Protein AF-A0A6A7KWJ6-F1 (afdb_monomer_lite)

pLDDT: mean 96.02, std 4.75, range [62.0, 98.75]

Sequence (116 aa):
MSKSGCANASILVDALHFSRSGGLPSDIAGVDASLFRYAQICDAAAVIPSEPGDLIREARTGRRLPGEGALPLRDLVAALPAAIPLAIEAPVRATADLPPLERAQRAYRSMRALLG

Structure (mmCIF, N/CA/C/O backbone):
data_AF-A0A6A7KWJ6-F1
#
_entry.id   AF-A0A6A7KWJ6-F1
#
loop_
_atom_site.group_PDB
_atom_site.id
_atom_site.type_symbol
_atom_site.label_atom_id
_atom_site.label_alt_id
_atom_site.label_comp_id
_atom_site.label_asym_id
_atom_site.label_entity_id
_atom_site.label_seq_id
_atom_site.pdbx_PDB_ins_code
_atom_site.Cartn_x
_atom_site.Cartn_y
_atom_site.Cartn_z
_atom_site.occupancy
_atom_site.B_iso_or_equiv
_atom_site.auth_seq_id
_atom_site.auth_comp_id
_atom_site.auth_asym_id
_atom_site.auth_atom_id
_atom_site.pdbx_PDB_model_num
ATOM 1 N N . MET A 1 1 ? -2.303 9.651 17.902 1.00 62.00 1 MET A N 1
ATOM 2 C CA . MET A 1 1 ? -3.724 10.042 17.822 1.00 62.00 1 MET A CA 1
ATOM 3 C C . MET A 1 1 ? -4.318 10.382 19.173 1.00 62.00 1 MET A C 1
ATOM 5 O O . MET A 1 1 ? -4.647 11.540 19.380 1.00 62.00 1 MET A O 1
ATOM 9 N N . SER A 1 2 ? -4.345 9.448 20.128 1.00 70.50 2 SER A N 1
ATOM 10 C CA . SER A 1 2 ? -4.742 9.757 21.514 1.00 70.50 2 SER A CA 1
ATOM 11 C C . SER A 1 2 ? -3.931 10.912 22.122 1.00 70.50 2 SER A C 1
ATOM 13 O O . SER A 1 2 ? -4.497 11.809 22.728 1.00 70.50 2 SER A O 1
ATOM 15 N N . LYS A 1 3 ? -2.613 10.949 21.871 1.00 85.88 3 LYS A N 1
ATOM 16 C CA . LYS A 1 3 ? -1.737 12.047 22.318 1.00 85.88 3 LYS A CA 1
ATOM 17 C C . LYS A 1 3 ? -1.909 13.361 21.550 1.00 85.88 3 LYS A C 1
ATOM 19 O O . LYS A 1 3 ? -1.610 14.408 22.103 1.00 85.88 3 LYS A O 1
ATOM 24 N N . SER A 1 4 ? -2.333 13.318 20.283 1.00 89.25 4 SER A N 1
ATOM 25 C CA . SER A 1 4 ? -2.489 14.538 19.478 1.00 89.25 4 SER A CA 1
ATOM 26 C C . SER A 1 4 ? -3.813 15.250 19.754 1.00 89.25 4 SER A C 1
ATOM 28 O O . SER A 1 4 ? -3.921 16.430 19.457 1.00 89.25 4 SER A O 1
ATOM 30 N N . GLY A 1 5 ? -4.837 14.551 20.264 1.00 86.69 5 GLY A N 1
ATOM 31 C CA . GLY A 1 5 ? -6.166 15.118 20.547 1.00 86.69 5 GLY A CA 1
ATOM 32 C C . GLY A 1 5 ? -6.990 15.502 19.308 1.00 86.69 5 GLY A C 1
ATOM 33 O O . GLY A 1 5 ? -8.175 15.798 19.419 1.00 86.69 5 GLY A O 1
ATOM 34 N N . CYS A 1 6 ? -6.392 15.482 18.115 1.00 90.62 6 CYS A N 1
ATOM 35 C CA . CYS A 1 6 ? -7.062 15.814 16.863 1.00 90.62 6 CYS A CA 1
ATOM 36 C C . CYS A 1 6 ? -8.036 14.709 16.425 1.00 90.62 6 CYS A C 1
ATOM 38 O O . CYS A 1 6 ? -7.610 13.619 16.038 1.00 90.62 6 CYS A O 1
ATOM 40 N N . ALA A 1 7 ? -9.332 15.028 16.405 1.00 90.12 7 ALA A N 1
ATOM 41 C CA . ALA A 1 7 ? -10.398 14.122 15.964 1.00 90.12 7 ALA A CA 1
ATOM 42 C C . ALA A 1 7 ? -10.316 13.736 14.471 1.00 90.12 7 ALA A C 1
ATOM 44 O O . ALA A 1 7 ? -10.942 12.770 14.049 1.00 90.12 7 ALA A O 1
ATOM 45 N N . ASN A 1 8 ? -9.550 14.479 13.666 1.00 92.00 8 ASN A N 1
ATOM 46 C CA . ASN A 1 8 ? -9.379 14.250 12.229 1.00 92.00 8 ASN A CA 1
ATOM 47 C C . ASN A 1 8 ? -8.083 13.511 11.858 1.00 92.00 8 ASN A C 1
ATOM 49 O O . ASN A 1 8 ? -7.827 13.324 10.670 1.00 92.00 8 ASN A O 1
ATOM 53 N N . ALA A 1 9 ? -7.244 13.122 12.822 1.00 94.25 9 ALA A N 1
ATOM 54 C CA . ALA A 1 9 ? -6.114 12.266 12.487 1.00 94.25 9 ALA A CA 1
ATOM 55 C C . ALA A 1 9 ? -6.619 10.856 12.116 1.00 94.25 9 ALA A C 1
ATOM 57 O O . ALA A 1 9 ? -7.744 10.463 12.426 1.00 94.25 9 ALA A O 1
ATOM 58 N N . SER A 1 10 ? -5.824 10.109 11.362 1.00 94.94 10 SER A N 1
ATOM 59 C CA . SER A 1 10 ? -6.169 8.763 10.903 1.00 94.94 10 SER A CA 1
ATOM 60 C C . SER A 1 10 ? -4.893 7.994 10.580 1.00 94.94 10 SER A C 1
ATOM 62 O O . SER A 1 10 ? -3.806 8.574 10.531 1.00 94.94 10 SER A O 1
ATOM 64 N N . ILE A 1 11 ? -5.031 6.691 10.370 1.00 95.12 11 ILE A N 1
ATOM 65 C CA . ILE A 1 11 ? -3.957 5.784 9.990 1.00 95.12 11 ILE A CA 1
ATOM 66 C C . ILE A 1 11 ? -4.153 5.381 8.532 1.00 95.12 11 ILE A C 1
ATOM 68 O O . ILE A 1 11 ? -5.248 5.020 8.091 1.00 95.12 11 ILE A O 1
ATOM 72 N N . LEU A 1 12 ? -3.046 5.433 7.806 1.00 97.25 12 LEU A N 1
ATOM 73 C CA . LEU A 1 12 ? -2.880 4.798 6.518 1.00 97.25 12 LEU A CA 1
ATOM 74 C C . LEU A 1 12 ? -1.919 3.627 6.687 1.00 97.25 12 LEU A C 1
ATOM 76 O O . LEU A 1 12 ? -0.851 3.787 7.275 1.00 97.25 12 LEU A O 1
ATOM 80 N N . VAL A 1 13 ? -2.297 2.474 6.147 1.00 98.25 13 VAL A N 1
ATOM 81 C CA . VAL A 1 13 ? -1.419 1.307 6.077 1.00 98.25 13 VAL A CA 1
ATOM 82 C C . VAL A 1 13 ? -0.857 1.210 4.665 1.00 98.25 13 VAL A C 1
ATOM 84 O O . VAL A 1 13 ? -1.591 0.913 3.727 1.00 98.25 13 VAL A O 1
ATOM 87 N N . ASP A 1 14 ? 0.440 1.464 4.521 1.00 98.62 14 ASP A N 1
ATOM 88 C CA . ASP A 1 14 ? 1.217 1.139 3.322 1.00 98.62 14 ASP A CA 1
ATOM 89 C C . ASP A 1 14 ? 1.848 -0.244 3.519 1.00 98.62 14 ASP A C 1
ATOM 91 O O . ASP A 1 14 ? 2.564 -0.465 4.497 1.00 98.62 14 ASP A O 1
ATOM 95 N N . ALA A 1 15 ? 1.576 -1.179 2.607 1.00 98.62 15 ALA A N 1
ATOM 96 C CA . ALA A 1 15 ? 2.010 -2.570 2.728 1.00 98.62 15 ALA A CA 1
ATOM 97 C C . ALA A 1 15 ? 3.539 -2.732 2.814 1.00 98.62 15 ALA A C 1
ATOM 99 O O . ALA A 1 15 ? 4.025 -3.576 3.573 1.00 98.62 15 ALA A O 1
ATOM 100 N N . LEU A 1 16 ? 4.305 -1.924 2.072 1.00 98.62 16 LEU A N 1
ATOM 101 C CA . LEU A 1 16 ? 5.761 -1.954 2.146 1.00 98.62 16 LEU A CA 1
ATOM 102 C C . LEU A 1 16 ? 6.216 -1.418 3.498 1.00 98.62 16 LEU A C 1
ATOM 104 O O . LEU A 1 16 ? 6.932 -2.110 4.217 1.00 98.62 16 LEU A O 1
ATOM 108 N N . HIS A 1 17 ? 5.811 -0.199 3.852 1.00 98.25 17 HIS A N 1
ATOM 109 C CA . HIS A 1 17 ? 6.277 0.437 5.081 1.00 98.25 17 HIS A CA 1
ATOM 110 C C . HIS A 1 17 ? 5.883 -0.361 6.322 1.00 98.25 17 HIS A C 1
ATOM 112 O O . HIS A 1 17 ? 6.712 -0.522 7.213 1.00 98.25 17 HIS A O 1
ATOM 118 N N . PHE A 1 18 ? 4.678 -0.931 6.334 1.00 98.19 18 PHE A N 1
ATOM 119 C CA . PHE A 1 18 ? 4.209 -1.802 7.402 1.00 98.19 18 PHE A CA 1
ATOM 120 C C . PHE A 1 18 ? 5.085 -3.052 7.554 1.00 98.19 18 PHE A C 1
ATOM 122 O O . PHE A 1 18 ? 5.541 -3.353 8.655 1.00 98.19 18 PHE A O 1
ATOM 129 N N . SER A 1 19 ? 5.417 -3.733 6.450 1.00 98.00 19 SER A N 1
ATOM 130 C CA . SER A 1 19 ? 6.329 -4.884 6.490 1.00 98.00 19 SER A CA 1
ATOM 131 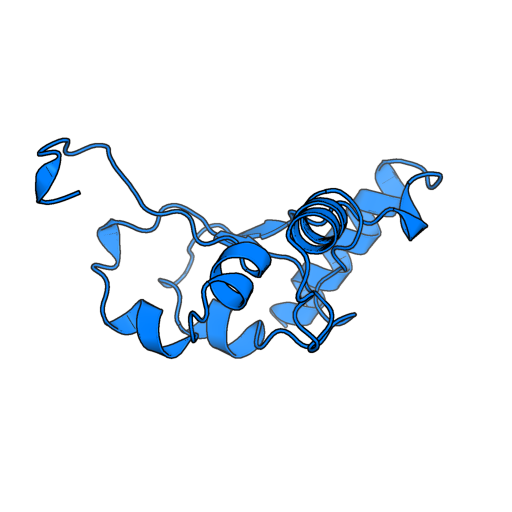C C . SER A 1 19 ? 7.740 -4.489 6.939 1.00 98.00 19 SER A C 1
ATOM 133 O O . SER A 1 19 ? 8.342 -5.172 7.766 1.00 98.00 19 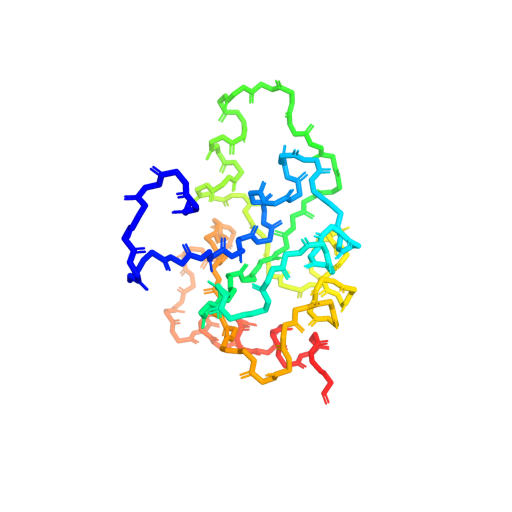SER A O 1
ATOM 135 N N . ARG A 1 20 ? 8.285 -3.382 6.419 1.00 97.25 20 ARG A N 1
ATOM 136 C CA . ARG A 1 20 ? 9.656 -2.940 6.730 1.00 97.25 20 ARG A CA 1
ATOM 137 C C . ARG A 1 20 ? 9.811 -2.379 8.140 1.00 97.25 20 ARG A C 1
ATOM 139 O O . ARG A 1 20 ? 10.923 -2.394 8.657 1.00 97.25 20 ARG A O 1
ATOM 146 N N . SER A 1 21 ? 8.725 -1.962 8.791 1.00 95.94 21 SER A N 1
ATOM 147 C CA . SER A 1 21 ? 8.721 -1.656 10.225 1.00 95.94 21 SER A CA 1
ATOM 148 C C . SER A 1 21 ? 8.562 -2.891 11.121 1.00 95.94 21 SER A C 1
ATOM 150 O O . SER A 1 21 ? 8.490 -2.735 12.336 1.00 95.94 21 SER A O 1
ATOM 152 N N . GLY A 1 22 ? 8.485 -4.100 10.550 1.00 96.19 22 GLY A N 1
ATOM 153 C CA . GLY A 1 22 ? 8.269 -5.347 11.292 1.00 96.19 22 GLY A CA 1
ATOM 154 C C . GLY A 1 22 ? 6.807 -5.625 11.649 1.00 96.19 22 GLY A C 1
ATOM 155 O O . GLY A 1 22 ? 6.550 -6.488 12.482 1.00 96.19 22 GLY A O 1
ATOM 156 N N . GLY A 1 23 ? 5.863 -4.901 11.042 1.00 96.75 23 GLY A N 1
ATOM 157 C CA . GLY A 1 23 ? 4.436 -5.103 11.258 1.00 96.75 23 GLY A CA 1
ATOM 158 C C . GLY A 1 23 ? 3.949 -6.423 10.666 1.00 96.75 23 GLY A C 1
ATOM 159 O O . GLY A 1 23 ? 4.371 -6.841 9.583 1.00 96.75 23 GLY A O 1
ATOM 160 N N . LEU A 1 24 ? 3.034 -7.064 11.380 1.00 97.44 24 LEU A N 1
ATOM 161 C CA . LEU A 1 24 ? 2.365 -8.296 10.989 1.00 97.44 24 LEU A CA 1
ATOM 162 C C . LEU A 1 24 ? 0.880 -8.015 10.741 1.00 97.44 24 LEU A C 1
ATOM 164 O O . LEU A 1 24 ? 0.293 -7.204 11.453 1.00 97.44 24 LEU A O 1
ATOM 168 N N . PRO A 1 25 ? 0.212 -8.704 9.796 1.00 97.88 25 PRO A N 1
ATOM 169 C CA . PRO A 1 25 ? -1.233 -8.555 9.594 1.00 97.88 25 PRO A CA 1
ATOM 170 C C . PRO A 1 25 ? -2.065 -8.651 10.884 1.00 97.88 25 PRO A C 1
ATOM 172 O O . PRO A 1 25 ? -3.041 -7.923 11.044 1.00 97.88 25 PRO A O 1
ATOM 175 N N . SER A 1 26 ? -1.642 -9.484 11.841 1.00 97.56 26 SER A N 1
ATOM 176 C CA . SER A 1 26 ? -2.273 -9.616 13.161 1.00 97.56 26 SER A CA 1
ATOM 177 C C . SER A 1 26 ? -2.284 -8.328 13.987 1.00 97.56 26 SER A C 1
ATOM 179 O O . SER A 1 26 ? -3.183 -8.146 14.806 1.00 97.56 26 SER A O 1
ATOM 181 N N . ASP A 1 27 ? -1.330 -7.421 13.775 1.00 97.44 27 ASP A N 1
ATOM 182 C CA . ASP A 1 27 ? -1.211 -6.184 14.555 1.00 97.44 27 ASP A CA 1
ATOM 183 C C . ASP A 1 27 ? -2.343 -5.196 14.238 1.00 97.44 27 ASP A C 1
ATOM 185 O O . ASP A 1 27 ? -2.670 -4.340 15.060 1.00 97.44 27 ASP A O 1
ATOM 189 N N . ILE A 1 28 ? -2.993 -5.339 13.074 1.00 97.25 28 ILE A N 1
ATOM 190 C CA . ILE A 1 28 ? -4.137 -4.509 12.675 1.00 97.25 28 ILE A CA 1
ATOM 191 C C . ILE A 1 28 ? -5.311 -4.681 13.647 1.00 97.25 28 ILE A C 1
ATOM 193 O O . ILE A 1 28 ? -5.975 -3.701 13.981 1.00 97.25 28 ILE A O 1
ATOM 197 N N . ALA A 1 29 ? -5.528 -5.896 14.165 1.00 92.94 29 ALA A N 1
ATOM 198 C CA . ALA A 1 29 ? -6.625 -6.193 15.087 1.00 92.94 29 ALA A CA 1
ATOM 199 C C . ALA A 1 29 ? -6.508 -5.456 16.437 1.00 92.94 29 ALA A C 1
ATOM 201 O O . ALA A 1 29 ? -7.500 -5.316 17.150 1.00 92.94 29 ALA A O 1
ATOM 202 N N . GLY A 1 30 ? -5.310 -4.980 16.793 1.00 93.75 30 GLY A N 1
ATOM 203 C CA . GLY A 1 30 ? -5.068 -4.206 18.013 1.00 93.75 30 GLY A CA 1
ATOM 204 C C . GLY A 1 30 ? -5.389 -2.713 17.892 1.00 93.75 30 GLY A C 1
ATOM 205 O O . GLY A 1 30 ? -5.238 -1.977 18.868 1.00 93.75 30 GLY A O 1
ATOM 206 N N . VAL A 1 31 ? -5.799 -2.242 16.712 1.00 94.38 31 VAL A N 1
ATOM 207 C CA . VAL A 1 31 ? -6.035 -0.825 16.420 1.00 94.38 31 VAL A CA 1
ATOM 208 C C . VAL A 1 31 ? -7.527 -0.570 16.223 1.00 94.38 31 VAL A C 1
ATOM 210 O O . VAL A 1 31 ? -8.231 -1.360 15.601 1.00 94.38 31 VAL A O 1
ATOM 213 N N . ASP A 1 32 ? -8.013 0.566 16.728 1.00 93.62 32 ASP A N 1
ATOM 214 C CA . ASP A 1 32 ? -9.389 1.009 16.493 1.00 93.62 32 ASP A CA 1
ATOM 215 C C . ASP A 1 32 ? -9.665 1.136 14.986 1.00 93.62 32 ASP A C 1
ATOM 217 O O . ASP A 1 32 ? -9.053 1.947 14.284 1.00 93.62 32 ASP A O 1
ATOM 221 N N . ALA A 1 33 ? -10.622 0.336 14.510 1.00 94.81 33 ALA A N 1
ATOM 222 C CA . ALA A 1 33 ? -11.001 0.246 13.108 1.00 94.81 33 ALA A CA 1
ATOM 223 C C . ALA A 1 33 ? -11.410 1.603 12.505 1.00 94.81 33 ALA A C 1
ATOM 225 O O . ALA A 1 33 ? -11.202 1.833 11.314 1.00 94.81 33 ALA A O 1
ATOM 226 N N . SER A 1 34 ? -11.955 2.516 13.319 1.00 93.06 34 SER A N 1
ATOM 227 C CA . SER A 1 34 ? -12.392 3.847 12.878 1.00 93.06 34 SER A CA 1
ATOM 228 C C . SER A 1 34 ? -11.242 4.764 12.449 1.00 93.06 34 SER A C 1
ATOM 230 O O . SER A 1 34 ? -11.467 5.764 11.758 1.00 93.06 34 SER A O 1
ATOM 232 N N . LEU A 1 35 ? -10.005 4.422 12.826 1.00 95.12 35 LEU A N 1
ATOM 233 C CA . LEU A 1 35 ? -8.817 5.185 12.465 1.00 95.12 35 LEU A CA 1
ATOM 234 C C . LEU A 1 35 ? -8.342 4.898 11.044 1.00 95.12 35 LEU A C 1
ATOM 236 O O . LEU A 1 35 ? -7.629 5.727 10.479 1.00 95.12 35 LEU A O 1
ATOM 240 N N . PHE A 1 36 ? -8.707 3.763 10.451 1.00 96.62 36 PHE A N 1
ATOM 241 C CA . PHE A 1 36 ? -8.264 3.418 9.105 1.00 96.62 36 PHE A CA 1
ATOM 242 C C . PHE A 1 36 ? -9.160 4.070 8.052 1.00 96.62 36 PHE A C 1
ATOM 244 O O . PHE A 1 36 ? -10.380 3.914 8.061 1.00 96.62 36 PHE A O 1
ATOM 251 N N . ARG A 1 37 ? -8.549 4.802 7.114 1.00 95.88 37 ARG A N 1
ATOM 252 C CA . ARG A 1 37 ? -9.286 5.493 6.036 1.00 95.88 37 ARG A CA 1
ATOM 253 C C . ARG A 1 37 ? -9.111 4.849 4.675 1.00 95.88 37 ARG A C 1
ATOM 255 O O . ARG A 1 37 ? -10.067 4.788 3.913 1.00 95.88 37 ARG A O 1
ATOM 262 N N . TYR A 1 38 ? -7.898 4.404 4.377 1.00 97.75 38 TYR A N 1
ATOM 263 C CA . TYR A 1 38 ? -7.567 3.613 3.201 1.00 97.75 38 TYR A CA 1
ATOM 264 C C . TYR A 1 38 ? -6.235 2.895 3.429 1.00 97.75 38 TYR A C 1
ATOM 266 O O . TYR A 1 38 ? -5.489 3.235 4.354 1.00 97.75 38 TYR A O 1
ATOM 274 N N . ALA A 1 39 ? -5.942 1.914 2.582 1.00 98.44 39 ALA A N 1
ATOM 275 C CA . ALA A 1 39 ? -4.653 1.237 2.565 1.00 98.44 39 ALA A CA 1
ATOM 276 C C . ALA A 1 39 ? -4.003 1.330 1.183 1.00 98.44 39 ALA A C 1
ATOM 278 O O . ALA A 1 39 ? -4.685 1.319 0.155 1.00 98.44 39 ALA A O 1
ATOM 279 N N . GLN A 1 40 ? -2.677 1.422 1.172 1.00 98.69 40 GLN A N 1
ATOM 280 C CA . GLN A 1 40 ? -1.845 1.411 -0.022 1.00 98.69 40 GLN A CA 1
ATOM 281 C C . GLN A 1 40 ? -1.227 0.027 -0.185 1.00 98.69 40 GLN A C 1
ATOM 283 O O . GLN A 1 40 ? -0.488 -0.459 0.672 1.00 98.69 40 GLN A O 1
ATOM 288 N N . ILE A 1 41 ? -1.559 -0.620 -1.295 1.00 98.75 41 ILE A N 1
ATOM 289 C CA . ILE A 1 41 ? -1.157 -1.986 -1.586 1.00 98.75 41 ILE A CA 1
ATOM 290 C C . ILE A 1 41 ? -0.098 -1.980 -2.682 1.00 98.75 41 ILE A C 1
ATOM 292 O O . ILE A 1 41 ? -0.254 -1.398 -3.760 1.00 98.75 41 ILE A O 1
ATOM 296 N N . CYS A 1 42 ? 0.970 -2.700 -2.395 1.00 98.69 42 CYS A N 1
ATOM 297 C CA . CYS A 1 42 ? 2.012 -3.119 -3.310 1.00 98.69 42 CYS A CA 1
ATOM 298 C C . CYS A 1 42 ? 2.512 -4.483 -2.851 1.00 98.69 42 CYS A C 1
ATOM 300 O O . CYS A 1 42 ? 2.067 -4.997 -1.829 1.00 98.69 42 CYS A O 1
ATOM 302 N N . ASP A 1 43 ? 3.487 -5.027 -3.557 1.00 98.62 43 ASP A N 1
ATOM 303 C CA . ASP A 1 43 ? 4.254 -6.174 -3.097 1.00 98.62 43 ASP A CA 1
ATOM 304 C C . ASP A 1 43 ? 5.748 -5.833 -3.072 1.00 98.62 43 ASP A C 1
ATOM 306 O O . ASP A 1 43 ? 6.177 -4.788 -3.575 1.00 98.62 43 ASP A O 1
ATOM 310 N N . ALA A 1 44 ? 6.552 -6.697 -2.469 1.00 98.38 44 ALA A N 1
ATOM 311 C CA . ALA A 1 44 ? 7.987 -6.500 -2.327 1.00 98.38 44 ALA A CA 1
ATOM 312 C C . ALA A 1 44 ? 8.715 -7.837 -2.156 1.00 98.38 44 ALA A C 1
ATOM 314 O O . ALA A 1 44 ? 8.098 -8.883 -1.960 1.00 98.38 44 ALA A O 1
ATOM 315 N N . ALA A 1 45 ? 10.046 -7.820 -2.236 1.00 97.25 45 ALA A N 1
ATOM 316 C CA . ALA A 1 45 ? 10.835 -9.010 -1.931 1.00 97.25 45 ALA A CA 1
ATOM 317 C C . ALA A 1 45 ? 10.664 -9.415 -0.453 1.00 97.25 45 ALA A C 1
ATOM 319 O O . ALA A 1 45 ? 10.413 -8.571 0.403 1.00 97.25 45 ALA A O 1
ATOM 320 N N . ALA A 1 46 ? 10.831 -10.699 -0.133 1.00 96.75 46 ALA A N 1
ATOM 321 C CA . ALA A 1 46 ? 10.794 -11.154 1.262 1.00 96.75 46 ALA A CA 1
ATOM 322 C C . ALA A 1 46 ? 11.997 -10.625 2.063 1.00 96.75 46 ALA A C 1
ATOM 324 O O . ALA A 1 46 ? 11.881 -10.301 3.241 1.00 96.75 46 ALA A O 1
ATOM 325 N N . VAL A 1 47 ? 13.155 -10.527 1.402 1.00 96.31 47 VAL A N 1
ATOM 326 C CA . VAL A 1 47 ? 14.390 -10.019 2.002 1.00 96.31 47 VAL A CA 1
ATOM 327 C C . VAL A 1 47 ? 14.256 -8.521 2.242 1.00 96.31 47 VAL A C 1
ATOM 329 O O . VAL A 1 47 ? 14.044 -7.754 1.304 1.00 96.31 47 VAL A O 1
ATOM 332 N N . ILE A 1 48 ? 14.411 -8.121 3.501 1.00 96.12 48 ILE A N 1
ATOM 333 C CA . ILE A 1 48 ? 14.453 -6.721 3.916 1.00 96.12 48 ILE A CA 1
ATOM 334 C C . ILE A 1 48 ? 15.870 -6.188 3.664 1.00 96.12 48 ILE A C 1
ATOM 336 O O . ILE A 1 48 ? 16.825 -6.781 4.173 1.00 96.12 48 ILE A O 1
ATOM 340 N N . PRO A 1 49 ? 16.039 -5.094 2.900 1.00 96.19 49 PRO A N 1
ATOM 341 C CA . PRO A 1 49 ? 17.343 -4.459 2.755 1.00 96.19 49 PRO A CA 1
ATOM 342 C C . PRO A 1 49 ? 17.908 -3.992 4.104 1.00 96.19 49 PRO A C 1
ATOM 344 O O . PRO A 1 49 ? 17.185 -3.405 4.907 1.00 96.19 49 PRO A O 1
ATOM 347 N N . SER A 1 50 ? 19.201 -4.227 4.345 1.00 94.31 50 SER A N 1
ATOM 348 C CA . SER A 1 50 ? 19.874 -3.837 5.594 1.00 94.31 50 SER A CA 1
ATOM 349 C C . SER A 1 50 ? 20.320 -2.375 5.612 1.00 94.31 50 SER A C 1
ATOM 351 O O . SER A 1 50 ? 20.414 -1.775 6.680 1.00 94.31 50 SER A O 1
ATOM 353 N N . GLU A 1 51 ? 20.579 -1.794 4.438 1.00 96.81 51 GLU A N 1
ATOM 354 C CA . GLU A 1 51 ? 21.099 -0.435 4.313 1.00 96.81 51 GLU A CA 1
ATOM 355 C C . GLU A 1 51 ? 19.977 0.591 4.085 1.00 96.81 51 GLU A C 1
ATOM 357 O O . GLU A 1 51 ? 19.118 0.388 3.216 1.00 96.81 51 GLU A O 1
ATOM 362 N N . PRO A 1 52 ? 20.004 1.754 4.767 1.00 95.62 52 PRO A N 1
ATOM 363 C CA . PRO A 1 52 ? 18.999 2.804 4.587 1.00 95.62 52 PRO A CA 1
ATOM 364 C C . PRO A 1 52 ? 18.828 3.256 3.130 1.00 95.62 52 PRO A C 1
ATOM 366 O O . PRO A 1 52 ? 17.711 3.513 2.678 1.00 95.62 52 PRO A O 1
ATOM 369 N N . GLY A 1 53 ? 19.926 3.324 2.371 1.00 97.88 53 GLY A N 1
ATOM 370 C CA . GLY A 1 53 ? 19.889 3.692 0.955 1.00 97.88 53 GLY A CA 1
ATOM 371 C C . GLY A 1 53 ? 19.094 2.702 0.102 1.00 97.88 53 GLY A C 1
ATOM 372 O O . GLY A 1 53 ? 18.356 3.109 -0.798 1.00 97.88 53 GLY A O 1
ATOM 373 N N . ASP A 1 54 ? 19.179 1.411 0.420 1.00 97.31 54 ASP A N 1
ATOM 374 C CA . ASP A 1 54 ? 18.446 0.375 -0.299 1.00 97.31 54 ASP A CA 1
ATOM 375 C C . ASP A 1 54 ? 16.971 0.321 0.093 1.00 97.31 54 ASP A C 1
ATOM 377 O O . ASP A 1 54 ? 16.133 0.118 -0.784 1.00 97.31 54 ASP A O 1
ATOM 381 N N . LEU A 1 55 ? 16.630 0.606 1.354 1.00 97.06 55 LEU A N 1
ATOM 382 C CA . LEU A 1 55 ? 15.236 0.793 1.776 1.00 97.06 55 LEU A CA 1
ATOM 383 C C . LEU A 1 55 ? 14.576 1.950 1.013 1.00 97.06 55 LEU A C 1
ATOM 385 O O . LEU A 1 55 ? 13.466 1.815 0.496 1.00 97.06 55 LEU A O 1
ATOM 389 N N . ILE A 1 56 ? 15.281 3.078 0.875 1.00 97.38 56 ILE A N 1
ATOM 390 C CA . ILE A 1 56 ? 14.800 4.231 0.098 1.00 97.38 56 ILE A CA 1
ATOM 391 C C . ILE A 1 56 ? 14.631 3.852 -1.379 1.00 97.38 56 ILE A C 1
ATOM 393 O O . ILE A 1 56 ? 13.635 4.224 -2.010 1.00 97.38 56 ILE A O 1
ATOM 397 N N . ARG A 1 57 ? 15.588 3.112 -1.949 1.00 97.69 57 ARG A N 1
ATOM 398 C CA . ARG A 1 57 ? 15.524 2.647 -3.340 1.00 97.69 57 ARG A CA 1
ATOM 399 C C . ARG A 1 57 ? 14.349 1.693 -3.566 1.00 97.69 57 ARG A C 1
ATOM 401 O O . ARG A 1 57 ? 13.624 1.865 -4.551 1.00 97.69 57 ARG A O 1
ATOM 408 N N . GLU A 1 58 ? 14.130 0.741 -2.660 1.00 98.00 58 GLU A N 1
ATOM 409 C CA . GLU A 1 58 ? 12.986 -0.176 -2.680 1.00 98.00 58 GLU A CA 1
ATOM 410 C C . GLU A 1 58 ? 11.672 0.612 -2.649 1.00 98.00 58 GLU A C 1
ATOM 412 O O . GLU A 1 58 ? 10.860 0.484 -3.568 1.00 98.00 58 GLU A O 1
ATOM 417 N N . ALA A 1 59 ? 11.513 1.521 -1.683 1.00 97.44 59 ALA A N 1
ATOM 418 C CA . ALA A 1 59 ? 10.295 2.309 -1.521 1.00 97.44 59 ALA A CA 1
ATOM 419 C C . ALA A 1 59 ? 9.944 3.163 -2.742 1.00 97.44 59 ALA A C 1
ATOM 421 O O . ALA A 1 59 ? 8.769 3.280 -3.089 1.00 97.44 59 ALA A O 1
ATOM 422 N N . ARG A 1 60 ? 10.953 3.734 -3.409 1.00 97.25 60 ARG A N 1
ATOM 423 C CA . ARG A 1 60 ? 10.757 4.671 -4.525 1.00 97.25 60 ARG A CA 1
ATOM 424 C C . ARG A 1 60 ? 10.691 4.017 -5.896 1.00 97.25 60 ARG A C 1
ATOM 426 O O . ARG A 1 60 ? 10.193 4.648 -6.822 1.00 97.25 60 ARG A O 1
ATOM 433 N N . THR A 1 61 ? 11.273 2.831 -6.068 1.00 97.31 61 THR A N 1
ATOM 434 C CA . THR A 1 61 ? 11.466 2.237 -7.406 1.00 97.31 61 THR A CA 1
ATOM 435 C C . THR A 1 61 ? 11.443 0.711 -7.451 1.00 97.31 61 THR A C 1
ATOM 437 O O . THR A 1 61 ? 11.309 0.146 -8.539 1.00 97.31 61 THR A O 1
ATOM 440 N N . GLY A 1 62 ? 11.614 0.048 -6.305 1.00 96.88 62 GLY A N 1
ATOM 441 C CA . GLY A 1 62 ? 11.772 -1.403 -6.201 1.00 96.88 62 GLY A CA 1
ATOM 442 C C . GLY A 1 62 ? 10.526 -2.147 -5.727 1.00 96.88 62 GLY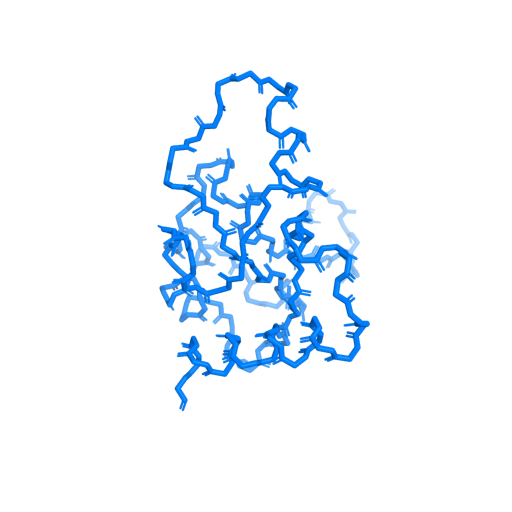 A C 1
ATOM 443 O O . GLY A 1 62 ? 10.605 -3.358 -5.520 1.00 96.88 62 GLY A O 1
ATOM 444 N N . ARG A 1 63 ? 9.387 -1.459 -5.564 1.00 98.31 63 ARG A N 1
A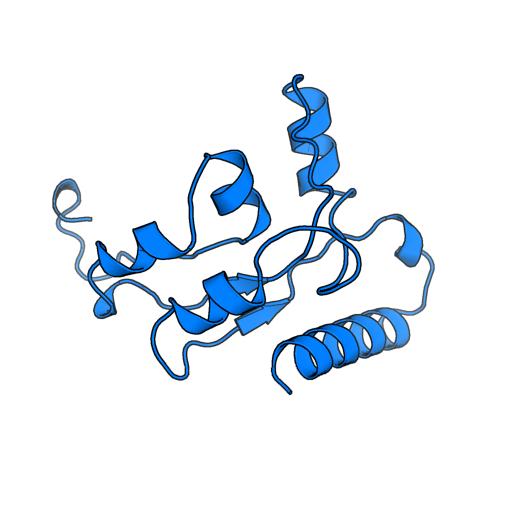TOM 445 C CA . ARG A 1 63 ? 8.107 -2.119 -5.284 1.00 98.31 63 ARG A CA 1
ATOM 446 C C . ARG A 1 63 ? 7.709 -3.014 -6.457 1.00 98.31 63 ARG A C 1
ATOM 448 O O . ARG A 1 63 ? 8.168 -2.838 -7.588 1.00 98.31 63 ARG A O 1
ATOM 455 N N . ARG A 1 64 ? 6.818 -3.957 -6.185 1.00 98.44 64 ARG A N 1
ATOM 456 C CA . ARG A 1 64 ? 6.238 -4.879 -7.162 1.00 98.44 64 ARG A CA 1
ATOM 457 C C . ARG A 1 64 ? 4.720 -4.764 -7.155 1.00 98.44 64 ARG A C 1
ATOM 459 O O . ARG A 1 64 ? 4.138 -4.181 -6.234 1.00 98.44 64 ARG A O 1
ATOM 466 N N . LEU A 1 65 ? 4.074 -5.290 -8.191 1.00 98.44 65 LEU A N 1
ATOM 467 C CA . LEU A 1 65 ? 2.620 -5.399 -8.183 1.00 98.44 65 LEU A CA 1
ATOM 468 C C . LEU A 1 65 ? 2.180 -6.538 -7.243 1.00 98.44 65 LEU A C 1
ATOM 470 O O . LEU A 1 65 ? 2.943 -7.483 -7.046 1.00 98.44 65 LEU A O 1
ATOM 474 N N . PRO A 1 66 ? 0.961 -6.474 -6.674 1.00 98.62 66 PRO A N 1
ATOM 475 C CA . PRO A 1 66 ? 0.393 -7.568 -5.888 1.00 98.62 66 PRO A CA 1
ATOM 476 C C . PRO A 1 66 ? 0.565 -8.940 -6.552 1.00 98.62 66 PRO A C 1
ATOM 478 O O . PRO A 1 66 ? 0.156 -9.125 -7.699 1.00 98.62 66 PRO A O 1
ATOM 481 N N . GLY A 1 67 ? 1.161 -9.893 -5.830 1.00 98.06 67 GLY A N 1
ATOM 482 C CA . GLY A 1 67 ? 1.395 -11.259 -6.309 1.00 98.06 67 GLY A CA 1
ATOM 483 C C . GLY A 1 67 ? 2.722 -11.465 -7.045 1.00 98.06 67 GLY A C 1
ATOM 484 O O . GLY A 1 67 ? 3.046 -12.595 -7.395 1.00 98.06 67 GLY A O 1
ATOM 485 N N . GLU A 1 68 ? 3.507 -10.409 -7.266 1.00 98.06 68 GLU A N 1
ATOM 486 C CA . GLU A 1 68 ? 4.860 -10.501 -7.834 1.00 98.06 68 GLU A CA 1
ATOM 487 C C . GLU A 1 68 ? 5.956 -10.482 -6.750 1.00 98.06 68 GLU A C 1
ATOM 489 O O . GLU A 1 68 ? 7.152 -10.533 -7.062 1.00 98.06 68 GLU A O 1
ATOM 494 N N . GLY A 1 69 ? 5.585 -10.374 -5.474 1.00 97.75 69 GLY A N 1
ATOM 495 C CA . GLY A 1 69 ? 6.500 -10.388 -4.338 1.00 97.75 69 GLY A CA 1
ATOM 496 C C . GLY A 1 69 ? 6.177 -11.494 -3.337 1.00 97.75 69 GLY A C 1
ATOM 497 O O . GLY A 1 69 ? 5.810 -12.604 -3.715 1.00 97.75 69 GLY A O 1
ATOM 498 N N . ALA A 1 70 ? 6.424 -11.210 -2.063 1.00 98.19 70 ALA A N 1
ATOM 499 C CA . ALA A 1 70 ? 6.319 -12.168 -0.969 1.00 98.19 70 ALA A CA 1
ATOM 500 C C . ALA A 1 70 ? 5.637 -11.586 0.279 1.00 98.19 70 ALA A C 1
ATOM 502 O O . ALA A 1 70 ? 5.700 -12.197 1.346 1.00 98.19 70 ALA A O 1
ATOM 503 N N . LEU A 1 71 ? 5.019 -10.403 0.185 1.00 98.56 71 LEU A N 1
ATOM 504 C CA . LEU A 1 71 ? 4.286 -9.840 1.316 1.00 98.56 71 LEU A CA 1
ATOM 505 C C . LEU A 1 71 ? 2.996 -10.646 1.570 1.00 98.56 71 LEU A C 1
ATOM 507 O O . LEU A 1 71 ? 2.359 -11.099 0.614 1.00 98.56 71 LEU A O 1
ATOM 511 N N . PRO A 1 72 ? 2.553 -10.800 2.833 1.00 98.00 72 PRO A N 1
ATOM 512 C CA . PRO A 1 72 ? 1.331 -11.531 3.179 1.00 98.00 72 PRO A CA 1
ATOM 513 C C . PRO A 1 72 ? 0.075 -10.690 2.881 1.00 98.00 72 PRO A C 1
ATOM 515 O O . PRO A 1 72 ? -0.695 -10.334 3.770 1.00 98.00 72 PRO A O 1
ATOM 518 N N . LEU A 1 73 ? -0.125 -10.311 1.615 1.00 98.50 73 LEU A N 1
ATOM 519 C CA . LEU A 1 73 ? -1.132 -9.320 1.220 1.00 98.50 73 LEU A CA 1
ATOM 520 C C . LEU A 1 73 ? -2.568 -9.793 1.433 1.00 98.50 73 LEU A C 1
ATOM 522 O O . LEU A 1 73 ? -3.423 -8.978 1.764 1.00 98.50 73 LEU A O 1
ATOM 526 N N . ARG A 1 74 ? -2.845 -11.090 1.254 1.00 97.88 74 ARG A N 1
ATOM 527 C CA . ARG A 1 74 ? -4.182 -11.649 1.514 1.00 97.88 74 ARG A CA 1
ATOM 528 C C . ARG A 1 74 ? -4.546 -11.518 2.989 1.00 97.88 74 ARG A C 1
ATOM 530 O O . ARG A 1 74 ? -5.630 -11.034 3.296 1.00 97.88 74 ARG A O 1
ATOM 537 N N . ASP A 1 75 ? -3.613 -11.865 3.871 1.00 98.19 75 ASP A N 1
ATOM 538 C CA . ASP A 1 75 ? -3.801 -11.755 5.317 1.00 98.19 75 ASP A CA 1
ATOM 539 C C . ASP A 1 75 ? -3.907 -10.289 5.746 1.00 98.19 75 ASP A C 1
ATOM 541 O O . ASP A 1 75 ? -4.774 -9.943 6.543 1.00 98.19 75 ASP A O 1
ATOM 545 N N . LEU A 1 76 ? -3.081 -9.404 5.170 1.00 98.25 76 LEU A N 1
ATOM 546 C CA . LEU A 1 76 ? -3.160 -7.965 5.426 1.00 98.25 76 LEU A CA 1
ATOM 547 C C . LEU A 1 76 ? -4.526 -7.396 5.028 1.00 98.25 76 LEU A C 1
ATOM 549 O O . LEU A 1 76 ? -5.155 -6.709 5.825 1.00 98.25 76 LEU A O 1
ATOM 553 N N . VAL A 1 77 ? -5.004 -7.694 3.815 1.00 97.75 77 VAL A N 1
ATOM 554 C CA . VAL A 1 77 ? -6.314 -7.225 3.340 1.00 97.75 77 VAL A CA 1
ATOM 555 C C . VAL A 1 77 ? -7.450 -7.792 4.190 1.00 97.75 77 VAL A C 1
ATOM 557 O O . VAL A 1 77 ? -8.384 -7.058 4.498 1.00 97.75 77 VAL A O 1
ATOM 560 N N . ALA A 1 78 ? -7.367 -9.058 4.602 1.00 97.12 78 ALA A N 1
ATOM 561 C CA . ALA A 1 78 ? -8.371 -9.681 5.463 1.00 97.12 78 ALA A CA 1
ATOM 562 C C . ALA A 1 78 ? -8.400 -9.092 6.885 1.00 97.12 78 ALA A C 1
ATOM 564 O O . ALA A 1 78 ? -9.452 -9.096 7.520 1.00 97.12 78 ALA A O 1
ATOM 565 N N . ALA A 1 79 ? -7.265 -8.593 7.384 1.00 97.69 79 ALA A N 1
ATOM 566 C CA . ALA A 1 79 ? -7.166 -7.980 8.706 1.00 97.69 79 ALA A CA 1
ATOM 567 C C . ALA A 1 79 ? -7.657 -6.521 8.742 1.00 97.69 79 ALA A C 1
ATOM 569 O O . ALA A 1 79 ? -8.027 -6.023 9.805 1.00 97.69 79 ALA A O 1
ATOM 570 N N . LEU A 1 80 ? -7.657 -5.824 7.601 1.00 97.75 80 LEU A N 1
ATOM 571 C CA . LEU A 1 80 ? -8.161 -4.455 7.498 1.00 97.75 80 LEU A CA 1
ATOM 572 C C . LEU A 1 80 ? -9.695 -4.389 7.657 1.00 97.75 80 LEU A C 1
ATOM 574 O O . LEU A 1 80 ? -10.392 -5.373 7.400 1.00 97.75 80 LEU A O 1
ATOM 578 N N . PRO A 1 81 ? -10.258 -3.219 8.028 1.00 97.00 81 PRO A N 1
ATOM 579 C CA . PRO A 1 81 ? -11.705 -3.051 8.098 1.00 97.00 81 PRO A CA 1
ATOM 580 C C . PRO A 1 81 ? -12.409 -3.412 6.787 1.00 97.00 81 PRO A C 1
ATOM 582 O O . PRO A 1 81 ? -11.954 -3.065 5.694 1.00 97.00 81 PRO A O 1
ATOM 585 N N . ALA A 1 82 ? -13.562 -4.071 6.904 1.00 94.56 82 ALA A N 1
ATOM 586 C CA . ALA A 1 82 ? -14.362 -4.460 5.752 1.00 94.56 82 ALA A CA 1
ATOM 587 C C . ALA A 1 82 ? -14.711 -3.244 4.874 1.00 94.56 82 ALA A C 1
ATOM 589 O O . ALA A 1 82 ? -15.078 -2.183 5.377 1.00 94.56 82 ALA A O 1
ATOM 590 N N . ALA A 1 83 ? -14.616 -3.423 3.553 1.00 90.94 83 ALA A N 1
ATOM 591 C CA . ALA A 1 83 ? -14.888 -2.397 2.541 1.00 90.94 83 ALA A CA 1
ATOM 592 C C . ALA A 1 83 ? -14.016 -1.125 2.623 1.00 90.94 83 ALA A C 1
ATOM 594 O O . ALA A 1 83 ? -14.351 -0.117 1.994 1.00 90.94 83 ALA A O 1
ATOM 595 N N . ILE A 1 84 ? -12.885 -1.157 3.340 1.00 96.81 84 ILE A N 1
ATOM 596 C CA . ILE A 1 84 ? -11.913 -0.064 3.286 1.00 96.81 84 ILE A CA 1
ATOM 597 C C . ILE A 1 84 ? -11.441 0.161 1.833 1.00 96.81 84 ILE A C 1
ATOM 599 O O . ILE A 1 84 ? -11.165 -0.806 1.116 1.00 96.81 84 ILE A O 1
ATOM 603 N N . PRO A 1 85 ? -11.314 1.416 1.367 1.00 97.62 85 PRO A N 1
ATOM 604 C CA . PRO A 1 85 ? -10.707 1.695 0.075 1.00 97.62 85 PRO A CA 1
ATOM 605 C C . PRO A 1 85 ? -9.270 1.167 0.003 1.00 97.62 85 PRO A C 1
ATOM 607 O O . PRO A 1 85 ? -8.440 1.450 0.871 1.00 97.62 85 PRO A O 1
ATOM 610 N N . LEU A 1 86 ? -8.970 0.435 -1.069 1.00 98.25 86 LEU A N 1
ATOM 611 C CA . LEU A 1 86 ? -7.624 -0.028 -1.388 1.00 98.25 86 LEU A CA 1
ATOM 612 C C . LEU A 1 86 ? -7.093 0.761 -2.582 1.00 98.25 86 LEU A C 1
ATOM 614 O O . LEU A 1 86 ? -7.683 0.751 -3.663 1.00 98.25 86 LEU A O 1
ATOM 618 N N . ALA A 1 87 ? -5.965 1.430 -2.387 1.00 98.06 87 ALA A N 1
ATOM 619 C CA . ALA A 1 87 ? -5.229 2.112 -3.437 1.00 98.06 87 ALA A CA 1
ATOM 620 C C . ALA A 1 87 ? -4.026 1.263 -3.842 1.00 98.06 87 ALA A C 1
ATOM 622 O O . ALA A 1 87 ? -3.353 0.685 -2.993 1.00 98.06 87 ALA A O 1
ATOM 623 N N . ILE A 1 88 ? -3.724 1.203 -5.136 1.00 97.50 88 ILE A N 1
ATOM 624 C CA . ILE A 1 88 ? -2.456 0.633 -5.586 1.00 97.50 88 ILE A CA 1
ATOM 625 C C . ILE A 1 88 ? -1.364 1.700 -5.526 1.00 97.50 88 ILE A C 1
ATOM 627 O O . ILE A 1 88 ? -1.506 2.776 -6.103 1.00 97.50 88 ILE A O 1
ATOM 631 N N . GLU A 1 89 ? -0.261 1.395 -4.851 1.00 97.94 89 GLU A N 1
ATOM 632 C CA . GLU A 1 89 ? 0.904 2.275 -4.762 1.00 97.94 89 GLU A CA 1
ATOM 633 C C . GLU A 1 89 ? 2.179 1.468 -5.005 1.00 97.94 89 GLU A C 1
ATOM 635 O O . GLU A 1 89 ? 2.909 1.088 -4.093 1.00 97.94 89 GLU A O 1
ATOM 640 N N . ALA A 1 90 ? 2.446 1.184 -6.276 1.00 96.62 90 ALA A N 1
ATOM 641 C CA . ALA A 1 90 ? 3.583 0.379 -6.696 1.00 96.62 90 ALA A CA 1
ATOM 642 C C . ALA A 1 90 ? 4.433 1.147 -7.724 1.00 96.62 90 ALA A C 1
ATOM 644 O O . ALA A 1 90 ? 4.216 1.019 -8.934 1.00 96.62 90 ALA A O 1
ATOM 645 N N . PRO A 1 91 ? 5.403 1.974 -7.289 1.00 95.19 91 PRO A N 1
ATOM 646 C CA . PRO A 1 91 ? 6.411 2.518 -8.185 1.00 95.19 91 PRO A CA 1
ATOM 647 C C . PRO A 1 91 ? 7.371 1.402 -8.630 1.00 95.19 91 PRO A C 1
ATOM 649 O O . PRO A 1 91 ? 8.394 1.143 -8.001 1.00 95.19 91 PRO A O 1
ATOM 652 N N . VAL A 1 92 ? 7.014 0.730 -9.728 1.00 96.81 92 VAL A N 1
ATOM 653 C CA . VAL A 1 92 ? 7.770 -0.391 -10.308 1.00 96.81 92 VAL A CA 1
ATOM 654 C C . VAL A 1 92 ? 8.653 0.103 -11.454 1.00 96.81 92 VAL A C 1
ATOM 656 O O . VAL A 1 92 ? 8.173 0.285 -12.579 1.00 96.81 92 VAL A O 1
ATOM 659 N N . ARG A 1 93 ? 9.959 0.282 -11.207 1.00 96.19 93 ARG A N 1
ATOM 660 C CA . ARG A 1 93 ? 10.909 0.783 -12.223 1.00 96.19 93 ARG A CA 1
ATOM 661 C C . ARG A 1 93 ? 10.926 -0.050 -13.504 1.00 96.19 93 ARG A C 1
ATOM 663 O O . ARG A 1 93 ? 11.028 0.525 -14.579 1.00 96.19 93 ARG A O 1
ATOM 670 N N . ALA A 1 94 ? 10.773 -1.371 -13.401 1.00 92.94 94 ALA A N 1
ATOM 671 C CA . ALA A 1 94 ? 10.772 -2.281 -14.550 1.00 92.94 94 ALA A CA 1
ATOM 672 C C . ALA A 1 94 ? 9.633 -2.019 -15.557 1.00 92.94 94 ALA A C 1
ATOM 674 O O . ALA A 1 94 ? 9.692 -2.488 -16.687 1.00 92.94 94 ALA A O 1
ATOM 675 N N . THR A 1 95 ? 8.601 -1.269 -15.159 1.00 94.56 95 THR A N 1
ATOM 676 C CA . THR A 1 95 ? 7.462 -0.911 -16.020 1.00 94.56 95 THR A CA 1
ATOM 677 C C . THR A 1 95 ? 7.431 0.573 -16.380 1.00 94.56 95 THR A C 1
ATOM 679 O O . THR A 1 95 ? 6.447 1.025 -16.956 1.00 94.56 95 THR A O 1
ATOM 682 N N . ALA A 1 96 ? 8.462 1.349 -16.019 1.00 94.56 96 ALA A N 1
ATOM 683 C CA . ALA A 1 96 ? 8.446 2.809 -16.130 1.00 94.56 96 ALA A CA 1
ATOM 684 C C . ALA A 1 96 ? 8.307 3.312 -17.576 1.00 94.56 96 ALA A C 1
ATOM 686 O O . ALA A 1 96 ? 7.664 4.336 -17.788 1.00 94.56 96 ALA A O 1
ATOM 687 N N . ASP A 1 97 ? 8.848 2.566 -18.542 1.00 97.06 97 ASP A N 1
ATOM 688 C CA . ASP A 1 97 ? 8.832 2.930 -19.964 1.00 97.06 97 ASP A CA 1
ATOM 689 C C . ASP A 1 97 ? 7.569 2.443 -20.701 1.00 97.06 97 ASP A C 1
ATOM 691 O O . ASP A 1 97 ? 7.380 2.733 -21.882 1.00 97.06 97 ASP A O 1
ATOM 695 N N . LEU A 1 98 ? 6.681 1.707 -20.019 1.00 97.75 98 LEU A N 1
ATOM 696 C CA . LEU A 1 98 ? 5.403 1.290 -20.596 1.00 97.75 98 LEU A CA 1
ATOM 697 C C . LEU A 1 98 ? 4.416 2.466 -20.659 1.00 97.75 98 LEU A C 1
ATOM 699 O O . LEU A 1 98 ? 4.417 3.326 -19.768 1.00 97.75 98 LEU A O 1
ATOM 703 N N . PRO A 1 99 ? 3.486 2.471 -21.634 1.00 98.44 99 PRO A N 1
ATOM 704 C CA . PRO A 1 99 ? 2.416 3.458 -21.687 1.00 98.44 99 PRO A CA 1
ATOM 705 C C . PRO A 1 99 ? 1.634 3.537 -20.361 1.00 98.44 99 PRO A C 1
ATOM 707 O O . PRO A 1 99 ? 1.341 2.496 -19.760 1.00 98.44 99 PRO A O 1
ATOM 710 N N . PRO A 1 100 ? 1.213 4.736 -19.909 1.00 97.56 100 PRO A N 1
ATOM 711 C CA . PRO A 1 100 ? 0.488 4.895 -18.645 1.00 97.56 100 PRO A CA 1
ATOM 712 C C . PRO A 1 100 ? -0.748 3.998 -18.516 1.00 97.56 100 PRO A C 1
ATOM 714 O O . PRO A 1 100 ? -0.982 3.417 -17.456 1.00 97.56 100 PRO A O 1
ATOM 717 N N . LEU A 1 101 ? -1.505 3.831 -19.606 1.00 98.31 101 LEU A N 1
ATOM 718 C CA . LEU A 1 101 ? -2.674 2.952 -19.639 1.00 98.31 101 LEU A CA 1
ATOM 719 C C . LEU A 1 101 ? -2.296 1.489 -19.380 1.00 98.31 101 LEU A C 1
ATOM 721 O O . LEU A 1 101 ? -2.971 0.809 -18.612 1.00 98.31 101 LEU A O 1
ATOM 725 N N . GLU A 1 102 ? -1.206 1.007 -19.973 1.00 98.31 102 GLU A N 1
ATOM 726 C CA . GLU A 1 102 ? -0.764 -0.373 -19.784 1.00 98.31 102 GLU A CA 1
ATOM 727 C C . GLU A 1 102 ? -0.328 -0.619 -18.334 1.00 98.31 102 GLU A C 1
ATOM 729 O O . GLU A 1 102 ? -0.699 -1.630 -17.731 1.00 98.31 102 GLU A O 1
ATOM 734 N N . ARG A 1 103 ? 0.392 0.338 -17.736 1.00 97.81 103 ARG A N 1
ATOM 735 C CA . ARG A 1 103 ? 0.767 0.290 -16.314 1.00 97.81 103 ARG A CA 1
ATOM 736 C C . ARG A 1 103 ? -0.466 0.242 -15.411 1.00 97.81 103 ARG A C 1
ATOM 738 O O . ARG A 1 103 ? -0.534 -0.603 -14.520 1.00 97.81 103 ARG A O 1
ATOM 745 N N . ALA A 1 104 ? -1.458 1.095 -15.673 1.00 97.62 104 ALA A N 1
ATOM 746 C CA . ALA A 1 104 ? -2.710 1.125 -14.920 1.00 97.62 104 ALA A CA 1
ATOM 747 C C . ALA A 1 104 ? -3.495 -0.189 -15.051 1.00 97.62 104 ALA A C 1
ATOM 749 O O . ALA A 1 104 ? -3.990 -0.717 -14.058 1.00 97.62 104 ALA A O 1
ATOM 750 N N . GLN A 1 105 ? -3.561 -0.769 -16.250 1.00 98.31 105 GLN A N 1
ATOM 751 C CA . GLN A 1 105 ? -4.225 -2.052 -16.477 1.00 98.31 105 GLN A CA 1
ATOM 752 C C . GLN A 1 105 ? -3.518 -3.213 -15.764 1.00 98.31 105 GLN A C 1
ATOM 754 O O . GLN A 1 105 ? -4.187 -4.069 -15.187 1.00 98.31 105 GLN A O 1
ATOM 759 N N . ARG A 1 106 ? -2.177 -3.252 -15.778 1.00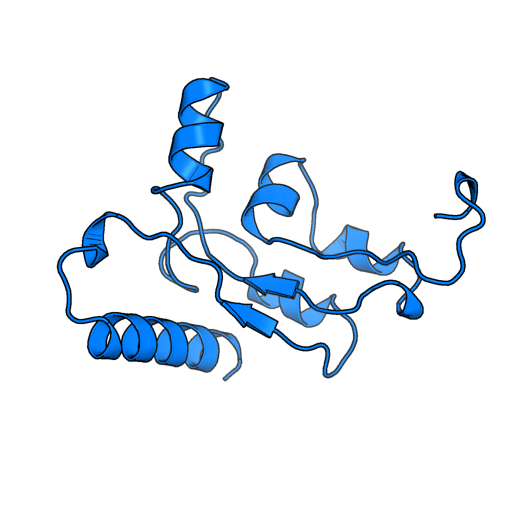 98.19 106 ARG A N 1
ATOM 760 C CA . ARG A 1 106 ? -1.389 -4.252 -15.034 1.00 98.19 106 ARG A CA 1
ATOM 761 C C . ARG A 1 106 ? -1.661 -4.151 -13.532 1.00 98.19 106 ARG A C 1
ATOM 763 O O . ARG A 1 106 ? -1.968 -5.163 -12.909 1.00 98.19 106 ARG A O 1
ATOM 770 N N . ALA A 1 107 ? -1.631 -2.935 -12.991 1.00 97.88 107 ALA A N 1
ATOM 771 C CA . ALA A 1 107 ? -1.931 -2.650 -11.592 1.00 97.88 107 ALA A CA 1
ATOM 772 C C . ALA A 1 107 ? -3.376 -3.029 -11.206 1.00 97.88 107 ALA A C 1
ATOM 774 O O . ALA A 1 107 ? -3.616 -3.663 -10.182 1.00 97.88 107 ALA A O 1
ATOM 775 N N . TYR A 1 108 ? -4.357 -2.707 -12.050 1.00 98.00 108 TYR A N 1
ATOM 776 C CA . TYR A 1 108 ? -5.744 -3.100 -11.811 1.00 98.00 108 TYR A CA 1
ATOM 777 C C . TYR A 1 108 ? -5.910 -4.626 -11.785 1.00 98.00 108 TYR A C 1
ATOM 779 O O . TYR A 1 108 ? -6.539 -5.164 -10.874 1.00 98.00 108 TYR A O 1
ATOM 787 N N . ARG A 1 109 ? -5.318 -5.339 -12.754 1.00 98.50 109 ARG A N 1
ATOM 788 C CA . ARG A 1 109 ? -5.397 -6.806 -12.826 1.00 98.50 109 ARG A CA 1
ATOM 789 C C . ARG A 1 109 ? -4.769 -7.484 -11.611 1.00 98.50 109 ARG A C 1
ATOM 791 O O . ARG A 1 109 ? -5.359 -8.431 -11.101 1.00 98.50 109 ARG A O 1
ATOM 798 N N . SER A 1 110 ? -3.620 -7.007 -11.135 1.00 98.38 110 SER A N 1
ATOM 799 C CA . SER A 1 110 ? -2.974 -7.575 -9.945 1.00 98.38 110 SER A CA 1
ATOM 800 C C . SER A 1 110 ? -3.802 -7.348 -8.679 1.00 98.38 110 SER A C 1
ATOM 802 O O . SER A 1 110 ? -3.989 -8.281 -7.901 1.00 98.38 110 SER A O 1
ATOM 804 N N . MET A 1 111 ? -4.391 -6.159 -8.508 1.00 97.75 111 MET A N 1
ATOM 805 C CA . MET A 1 111 ? -5.316 -5.898 -7.400 1.00 97.75 111 MET A CA 1
ATOM 806 C C . MET A 1 111 ? -6.564 -6.792 -7.478 1.00 97.75 111 MET A C 1
ATOM 808 O O . MET A 1 111 ? -6.977 -7.360 -6.473 1.00 97.75 111 MET A O 1
ATOM 812 N N . ARG A 1 112 ? -7.155 -6.977 -8.667 1.00 97.81 112 ARG A N 1
ATOM 813 C CA . ARG A 1 112 ? -8.287 -7.902 -8.851 1.00 97.81 112 ARG A CA 1
ATOM 814 C C . ARG A 1 112 ? -7.912 -9.337 -8.478 1.00 97.81 112 ARG A C 1
ATOM 816 O O . ARG A 1 112 ? -8.621 -9.950 -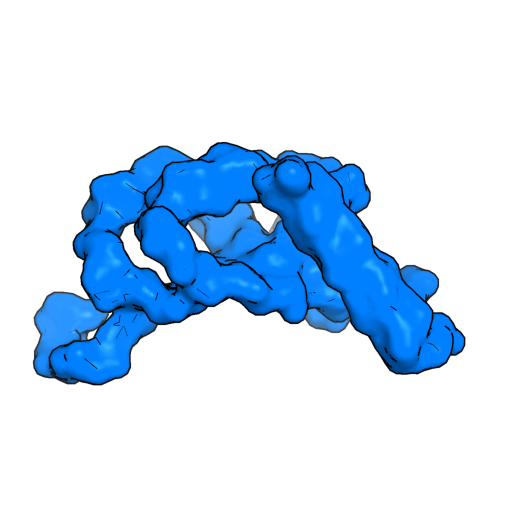7.698 1.00 97.81 112 ARG A O 1
ATOM 823 N N . ALA A 1 113 ? -6.775 -9.838 -8.957 1.00 98.12 113 ALA A N 1
ATOM 824 C CA . ALA A 1 113 ? -6.306 -11.187 -8.633 1.00 98.12 113 ALA A CA 1
ATOM 825 C C . ALA A 1 113 ? -6.047 -11.394 -7.126 1.00 98.12 113 ALA A C 1
ATOM 827 O O . ALA A 1 113 ? -6.279 -12.484 -6.594 1.00 98.12 113 ALA A O 1
ATOM 828 N N . LEU A 1 114 ? -5.591 -10.351 -6.422 1.00 97.44 114 LEU A N 1
ATOM 829 C CA . LEU A 1 114 ? -5.459 -10.373 -4.966 1.00 97.44 114 LEU A CA 1
ATOM 830 C C . LEU A 1 114 ? -6.823 -10.543 -4.277 1.00 97.44 114 LEU A C 1
ATOM 832 O O . LEU A 1 114 ? -6.925 -11.319 -3.330 1.00 97.44 114 LEU A O 1
ATOM 836 N N . LEU A 1 115 ? -7.860 -9.857 -4.760 1.00 94.56 115 LEU A N 1
ATOM 837 C CA . LEU A 1 115 ? -9.184 -9.827 -4.130 1.00 94.56 115 LEU A CA 1
ATOM 838 C C . LEU A 1 115 ? -10.100 -11.007 -4.504 1.00 94.56 115 LEU A C 1
ATOM 840 O O . LEU A 1 115 ? -11.022 -11.289 -3.744 1.00 94.56 115 LEU A O 1
ATOM 844 N N . GLY A 1 116 ? -9.833 -11.702 -5.616 1.00 85.25 116 GLY A N 1
ATOM 845 C CA . GLY A 1 116 ? -10.703 -12.754 -6.171 1.00 85.25 116 GLY A CA 1
ATOM 846 C C . GLY A 1 116 ? -11.779 -12.189 -7.096 1.00 85.25 116 GLY A C 1
ATOM 847 O O . GLY A 1 116 ? -12.950 -12.579 -6.925 1.00 85.25 116 GLY A O 1
#

Foldseek 3Di:
DVVVPDPPAADEAEQLVCVLVVHDLVVLLVDDLVRYQAYEDWAAAPDHDPDPVVSVCCQQAVTHAAPPYDGPVLSNVVSHDPPHHYHYDGNHNVCPPPDPVVVVVVNVVNVVVSVD

Radius of gyration: 14.92 Å; chains: 1; bounding box: 36×29×44 Å

Secondary structure (DSSP, 8-state):
-TTT--TT--EEEEHHHHHHTT--GGGGGGS-GGGEEEEEE-B--SSPPSSHHHHHHHHHHB-B-TTSS---HHHHHHHSPTT--EEE---BGGGTTS-HHHHHHHHHHHHHHHH-